Protein AF-A0A9X2FEH4-F1 (afdb_monomer_lite)

Sequence (111 aa):
MLSQSEVQQIVELLERNELTRRQIAQRVGVSHSSVYAIASGRRGLFSRDSDEHAPSQRATRCPTCGVRVYLPCVACRAREFHLRTRRRGHRQFAGVEAATCFAPSQSDRVA

Organism: NCBI:txid2954799

pLDDT: mean 71.75, std 17.99, range [37.81, 92.5]

Foldseek 3Di:
DDDLVLLVQLVVCVVVVPDDLVVSCVVSVHDSVVSVCSVVCVPPNDDVPDPPPPPPDAQDQDPPPRDGHPPPDPVVVVVVVVVVVVVVVVVVPPPDPPPDPDDDDDDDDDD

Structure (mmCIF, N/CA/C/O backbone):
data_AF-A0A9X2FEH4-F1
#
_entry.id   AF-A0A9X2FEH4-F1
#
loop_
_atom_site.group_PDB
_atom_site.id
_atom_site.type_symbol
_atom_site.label_atom_id
_atom_site.label_alt_id
_atom_site.label_comp_id
_atom_site.label_asym_id
_atom_site.label_entity_id
_atom_site.label_seq_id
_atom_site.pdbx_PDB_ins_code
_atom_site.Cartn_x
_atom_site.Cartn_y
_atom_site.Cartn_z
_atom_site.occupancy
_atom_site.B_iso_or_equiv
_atom_site.auth_seq_id
_atom_site.auth_comp_id
_atom_site.auth_asym_id
_atom_site.auth_atom_id
_atom_site.pdbx_PDB_model_num
ATOM 1 N N . MET A 1 1 ? -15.642 -9.169 10.560 1.00 59.00 1 MET A N 1
ATOM 2 C CA . MET A 1 1 ? -15.099 -8.257 9.528 1.00 59.00 1 MET A CA 1
ATOM 3 C C . MET A 1 1 ? -15.522 -6.846 9.897 1.00 59.00 1 MET A C 1
ATOM 5 O O . MET A 1 1 ? -16.611 -6.731 10.432 1.00 59.00 1 MET A O 1
ATOM 9 N N . LEU A 1 2 ? -14.668 -5.833 9.709 1.00 72.25 2 LEU A N 1
ATOM 10 C CA . LEU A 1 2 ? -15.055 -4.438 9.965 1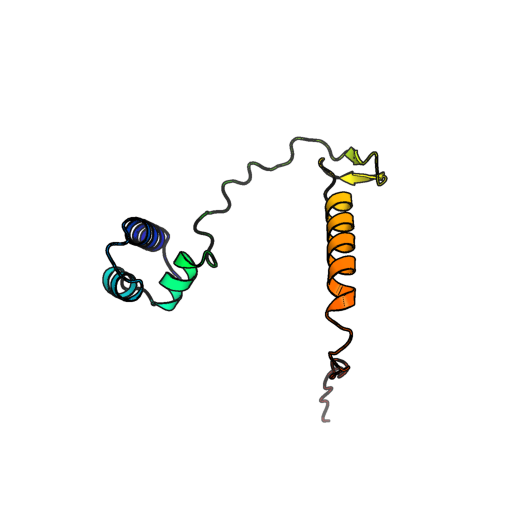.00 72.25 2 LEU A CA 1
ATOM 11 C C . LEU A 1 2 ? -15.767 -3.874 8.739 1.00 72.25 2 LEU A C 1
ATOM 13 O O . LEU A 1 2 ? -15.341 -4.142 7.615 1.00 72.25 2 LEU A O 1
ATOM 17 N N . SER A 1 3 ? -16.820 -3.106 8.972 1.00 80.69 3 SER A N 1
ATOM 18 C CA . SER A 1 3 ? -17.509 -2.326 7.949 1.00 80.69 3 SER A CA 1
ATOM 19 C C . SER A 1 3 ? -16.706 -1.077 7.573 1.00 80.69 3 SER A C 1
ATOM 21 O O . SER A 1 3 ? -15.853 -0.604 8.327 1.00 80.69 3 SER A O 1
ATOM 23 N N . GLN A 1 4 ? -16.970 -0.529 6.386 1.00 78.56 4 GLN A N 1
ATOM 24 C CA . GLN A 1 4 ? -16.261 0.652 5.889 1.00 78.56 4 GLN A CA 1
ATOM 25 C C . GLN A 1 4 ? -16.506 1.892 6.764 1.00 78.56 4 GLN A C 1
ATOM 27 O O . GLN A 1 4 ? -15.587 2.677 6.984 1.00 78.56 4 GLN A O 1
ATOM 32 N N . SER A 1 5 ? -17.707 2.028 7.333 1.00 82.12 5 SER A N 1
ATOM 33 C CA . SER A 1 5 ? -18.051 3.120 8.249 1.00 82.12 5 SER A CA 1
ATOM 34 C C . SER A 1 5 ? -17.259 3.060 9.560 1.00 82.12 5 SER A C 1
ATOM 36 O O . SER A 1 5 ? -16.744 4.083 10.004 1.00 82.12 5 SER A O 1
ATOM 38 N N . GLU A 1 6 ? -17.096 1.875 10.157 1.00 82.69 6 GLU A N 1
ATOM 39 C CA . GLU A 1 6 ? -16.275 1.688 11.366 1.00 82.69 6 GLU A CA 1
ATOM 40 C C . GLU A 1 6 ? -14.803 2.012 11.098 1.00 82.69 6 GLU A C 1
ATOM 42 O O . GLU A 1 6 ? -14.123 2.612 11.928 1.00 82.69 6 GLU A O 1
ATOM 47 N N . VAL A 1 7 ? -14.302 1.631 9.923 1.00 83.75 7 VAL A N 1
ATOM 48 C CA . VAL A 1 7 ? -12.931 1.924 9.506 1.00 83.75 7 VAL A CA 1
ATOM 49 C C . VAL A 1 7 ? -12.714 3.433 9.367 1.00 83.75 7 VAL A C 1
ATOM 51 O O . VAL A 1 7 ? -11.741 3.942 9.920 1.00 83.75 7 VAL A O 1
ATOM 54 N N . GLN A 1 8 ? -13.631 4.149 8.711 1.00 84.19 8 GLN A N 1
ATOM 55 C CA . GLN A 1 8 ? -13.570 5.607 8.558 1.00 84.19 8 GLN A CA 1
ATOM 56 C C . GLN A 1 8 ? -13.529 6.314 9.922 1.00 84.19 8 GLN A C 1
ATOM 58 O O . GLN A 1 8 ? -12.665 7.154 10.165 1.00 84.19 8 GLN A O 1
ATOM 63 N N . GLN A 1 9 ? -14.400 5.903 10.850 1.00 86.38 9 GLN A N 1
ATOM 64 C CA . GLN A 1 9 ? -14.442 6.457 12.205 1.00 86.38 9 GLN A CA 1
ATOM 65 C C . GLN A 1 9 ? -13.134 6.223 12.970 1.00 86.38 9 GLN A C 1
ATOM 67 O O . GLN A 1 9 ? -12.661 7.109 13.677 1.00 86.38 9 GLN A O 1
ATOM 72 N N . ILE A 1 10 ? -12.518 5.044 12.827 1.00 86.06 10 ILE A N 1
ATOM 73 C CA . ILE A 1 10 ? -11.218 4.753 13.449 1.00 86.06 10 ILE A CA 1
ATOM 74 C C . ILE A 1 10 ? -10.129 5.668 12.881 1.00 86.06 10 ILE A C 1
ATOM 76 O O . ILE A 1 10 ? -9.291 6.134 13.648 1.00 86.06 10 ILE A O 1
ATOM 80 N N . VAL A 1 11 ? -10.136 5.939 11.572 1.00 85.25 11 VAL A N 1
ATOM 81 C CA . VAL A 1 11 ? -9.166 6.843 10.931 1.00 85.25 11 VAL A CA 1
ATOM 82 C C . VAL A 1 11 ? -9.313 8.264 11.450 1.00 85.25 11 VAL A C 1
ATOM 84 O O . VAL A 1 11 ? -8.332 8.821 11.929 1.00 85.25 11 VAL A O 1
ATOM 87 N N . GLU A 1 12 ? -10.529 8.810 11.460 1.00 85.88 12 GLU A N 1
ATOM 88 C CA . GLU A 1 12 ? -10.778 10.161 11.979 1.00 85.88 12 GLU A CA 1
ATOM 89 C C . GLU A 1 12 ? -10.333 10.304 13.443 1.00 85.88 12 GLU A C 1
ATOM 91 O O . GLU A 1 12 ? -9.732 11.306 13.831 1.00 85.88 12 GLU A O 1
ATOM 96 N N . LEU A 1 13 ? -10.589 9.286 14.272 1.00 87.62 13 LEU A N 1
ATOM 97 C CA . LEU A 1 13 ? -10.163 9.278 15.674 1.00 87.62 13 LEU A CA 1
ATOM 98 C C . LEU A 1 13 ? -8.642 9.131 15.836 1.00 87.62 13 LEU A C 1
ATOM 100 O O . LEU A 1 13 ? -8.082 9.662 16.796 1.00 87.62 13 LEU A O 1
ATOM 104 N N . LEU A 1 14 ? -7.968 8.428 14.921 1.00 85.31 14 LEU A N 1
ATOM 105 C CA . LEU A 1 14 ? -6.506 8.332 14.892 1.00 85.31 14 LEU A CA 1
ATOM 106 C C . LEU A 1 14 ? -5.859 9.647 14.438 1.00 85.31 14 LEU A C 1
ATOM 108 O O . LEU A 1 14 ? -4.831 10.024 14.992 1.00 85.31 14 LEU A O 1
ATOM 112 N N . GLU A 1 15 ? -6.453 10.358 13.479 1.00 84.94 15 GLU A N 1
ATOM 113 C CA . GLU A 1 15 ? -5.956 11.652 12.992 1.00 84.94 15 GLU A CA 1
ATOM 114 C C . GLU A 1 15 ? -6.025 12.735 14.070 1.00 84.94 15 GLU A C 1
ATOM 116 O O . GLU A 1 15 ? -5.058 13.473 14.274 1.00 84.94 15 GLU A O 1
ATOM 121 N N . ARG A 1 16 ? -7.128 12.775 14.829 1.00 85.44 16 ARG A N 1
ATOM 122 C CA . ARG A 1 16 ? -7.302 13.715 15.947 1.00 85.44 16 ARG A CA 1
ATOM 123 C C . ARG A 1 16 ? -6.297 13.491 17.082 1.00 85.44 16 ARG A C 1
ATOM 125 O O . ARG A 1 16 ? -6.053 14.413 17.844 1.00 85.44 16 ARG A O 1
ATOM 132 N N . ASN A 1 17 ? -5.702 12.297 17.205 1.00 82.75 17 ASN A N 1
ATOM 133 C CA . ASN A 1 17 ? -4.722 11.926 18.246 1.00 82.75 17 ASN A CA 1
ATOM 134 C C . ASN A 1 17 ? -5.162 12.177 19.709 1.00 82.75 17 ASN A C 1
ATOM 136 O O . ASN A 1 17 ? -4.354 12.073 20.629 1.00 82.75 17 ASN A O 1
ATOM 140 N N . GLU A 1 18 ? -6.444 12.451 19.952 1.00 82.31 18 GLU A N 1
ATOM 141 C CA . GLU A 1 18 ? -7.001 12.731 21.283 1.00 82.31 18 GLU A CA 1
ATOM 142 C C . GLU A 1 18 ? -7.201 11.460 22.123 1.00 82.31 18 GLU A C 1
ATOM 144 O O . GLU A 1 18 ? -7.270 11.519 23.350 1.00 82.31 18 GLU A O 1
ATOM 149 N N . LEU A 1 19 ? -7.310 10.296 21.472 1.00 85.81 19 LEU A N 1
ATOM 150 C CA . LEU A 1 19 ? -7.621 9.021 22.114 1.00 85.81 19 LEU A CA 1
ATOM 151 C C . LEU A 1 19 ? -6.526 7.984 21.870 1.00 85.81 19 LEU A C 1
ATOM 153 O O . LEU A 1 19 ? -6.010 7.813 20.766 1.00 85.81 19 LEU A O 1
ATOM 157 N N . THR A 1 20 ? -6.223 7.200 22.903 1.00 86.50 20 THR A N 1
ATOM 158 C CA . THR A 1 20 ? -5.339 6.040 22.764 1.00 86.50 20 THR A CA 1
ATOM 159 C C . THR A 1 20 ? -6.029 4.926 21.973 1.00 86.50 20 THR A C 1
ATOM 161 O O . THR A 1 20 ? -7.246 4.756 22.025 1.00 86.50 20 THR A O 1
ATOM 164 N N . ARG A 1 21 ? -5.255 4.074 21.290 1.00 85.25 21 ARG A N 1
ATOM 165 C CA . ARG A 1 21 ? -5.778 2.954 20.471 1.00 85.25 21 ARG A CA 1
ATOM 166 C C . ARG A 1 21 ? -6.748 2.036 21.230 1.00 85.25 21 ARG A C 1
ATOM 168 O O . ARG A 1 21 ? -7.663 1.470 20.637 1.00 85.25 21 ARG A O 1
ATOM 175 N N . ARG A 1 22 ? -6.559 1.897 22.547 1.00 86.00 22 ARG A N 1
ATOM 176 C CA . ARG A 1 22 ? -7.431 1.114 23.436 1.00 86.00 22 ARG A CA 1
ATOM 177 C C . ARG A 1 22 ? -8.770 1.813 23.691 1.00 86.00 22 ARG A C 1
ATOM 179 O O . ARG A 1 22 ? -9.801 1.150 23.681 1.00 86.00 22 ARG A O 1
ATOM 186 N N . GLN A 1 23 ? -8.758 3.135 23.849 1.00 87.44 23 GLN A N 1
ATOM 187 C CA . GLN A 1 23 ? -9.968 3.950 23.983 1.00 87.44 23 GLN A CA 1
ATOM 188 C C . GLN A 1 23 ? -10.740 4.035 22.662 1.00 87.44 23 GLN A C 1
ATOM 190 O O . GLN A 1 23 ? -11.962 3.941 22.670 1.00 87.44 23 GLN A O 1
ATOM 195 N N . ILE A 1 24 ? -10.041 4.123 21.525 1.00 87.44 24 ILE A N 1
ATOM 196 C CA . ILE A 1 24 ? -10.664 4.079 20.191 1.00 87.44 24 ILE A CA 1
ATOM 197 C C . ILE A 1 24 ? -11.405 2.750 19.995 1.00 87.44 24 ILE A C 1
ATOM 199 O O . ILE A 1 24 ? -12.561 2.741 19.583 1.00 87.44 24 ILE A O 1
ATOM 203 N N . ALA A 1 25 ? -10.777 1.630 20.363 1.00 90.31 25 ALA A N 1
ATOM 204 C CA . ALA A 1 25 ? -11.395 0.307 20.294 1.00 90.31 25 ALA A CA 1
ATOM 205 C C . ALA A 1 25 ? -12.684 0.213 21.131 1.00 90.31 25 ALA A C 1
ATOM 207 O O . ALA A 1 25 ? -13.700 -0.265 20.636 1.00 90.31 25 ALA A O 1
ATOM 208 N N . GLN A 1 26 ? -12.665 0.720 22.370 1.00 90.62 26 GLN A N 1
ATOM 209 C CA . GLN A 1 26 ? -13.847 0.753 23.240 1.00 90.62 26 GLN A CA 1
ATOM 210 C C . GLN A 1 26 ? -14.950 1.665 22.698 1.00 90.62 26 GLN A C 1
ATOM 212 O O . GLN A 1 26 ? -16.122 1.315 22.777 1.00 90.62 26 GLN A O 1
ATOM 217 N N . ARG A 1 27 ? -14.580 2.816 22.129 1.00 87.81 27 ARG A N 1
ATOM 218 C CA . ARG A 1 27 ? -15.531 3.806 21.614 1.00 87.81 27 ARG A CA 1
ATOM 219 C C . ARG A 1 27 ? -16.246 3.339 20.348 1.00 87.81 27 ARG A C 1
ATOM 221 O O . ARG A 1 27 ? -17.424 3.630 20.192 1.00 87.81 27 ARG A O 1
ATOM 228 N N . VAL A 1 28 ? -15.541 2.628 19.470 1.00 86.62 28 VAL A N 1
ATOM 229 C CA . VAL A 1 28 ? -16.096 2.103 18.208 1.00 86.62 28 VAL A CA 1
ATOM 230 C C . VAL A 1 28 ? -16.663 0.684 18.389 1.00 86.62 28 VAL A C 1
ATOM 232 O O . VAL A 1 28 ? -17.404 0.203 17.544 1.00 86.62 28 VAL A O 1
ATOM 235 N N . GLY A 1 29 ? -16.363 0.004 19.503 1.00 88.25 29 GLY A N 1
ATOM 236 C CA . GLY A 1 29 ? -16.855 -1.352 19.778 1.00 88.25 29 GLY A CA 1
ATOM 237 C C . GLY A 1 29 ? -16.104 -2.453 19.021 1.00 88.25 29 GLY A C 1
ATOM 238 O O . GLY A 1 29 ? -16.634 -3.537 18.796 1.00 88.25 29 GLY A O 1
ATOM 239 N N . VAL A 1 30 ? -14.855 -2.194 18.628 1.00 86.06 30 VAL A N 1
ATOM 240 C CA . VAL A 1 30 ? -14.035 -3.105 17.815 1.00 86.06 30 VAL A CA 1
ATOM 241 C C . VAL A 1 30 ? -12.869 -3.675 18.614 1.00 86.06 30 VAL A C 1
ATOM 243 O O . VAL A 1 30 ? -12.449 -3.130 19.633 1.00 86.06 30 VAL A O 1
ATOM 246 N N . SER A 1 31 ? -12.275 -4.771 18.138 1.00 87.62 31 SER A N 1
ATOM 247 C CA . SER A 1 31 ? -11.094 -5.329 18.799 1.00 87.62 31 SER A CA 1
ATOM 248 C C . SER A 1 31 ? -9.881 -4.398 18.679 1.00 87.62 31 SER A C 1
ATOM 250 O O . SER A 1 31 ? -9.592 -3.853 17.611 1.00 87.62 31 SER A O 1
ATOM 252 N N . HIS A 1 32 ? -9.105 -4.283 19.763 1.00 86.50 32 HIS A N 1
ATOM 253 C CA . HIS A 1 32 ? -7.843 -3.530 19.782 1.00 86.50 32 HIS A CA 1
ATOM 254 C C . HIS A 1 32 ? -6.886 -3.974 18.662 1.00 86.50 32 HIS A C 1
ATOM 256 O O . HIS A 1 32 ? -6.224 -3.148 18.037 1.00 86.50 32 HIS A O 1
ATOM 262 N N . SER A 1 33 ? -6.862 -5.272 18.352 1.00 84.88 33 SER A N 1
ATOM 263 C CA . SER A 1 33 ? -6.078 -5.849 17.255 1.00 84.88 33 SER A CA 1
ATOM 264 C C . SER A 1 33 ? -6.480 -5.288 15.889 1.00 84.88 33 SER A C 1
ATOM 266 O O . SER A 1 33 ? -5.622 -5.095 15.030 1.00 84.88 33 SER A O 1
ATOM 268 N N . SER A 1 34 ? -7.768 -4.993 15.685 1.00 83.25 34 SER A N 1
ATOM 269 C CA . SER A 1 34 ? -8.258 -4.394 14.441 1.00 83.25 34 SER A CA 1
ATOM 270 C C . SER A 1 34 ? -7.848 -2.929 14.321 1.00 83.25 34 SER A C 1
ATOM 272 O O . SER A 1 34 ? -7.381 -2.524 13.260 1.00 83.25 34 SER A O 1
ATOM 274 N N . VAL A 1 35 ? -7.934 -2.163 15.414 1.00 86.25 35 VAL A N 1
ATOM 275 C CA . VAL A 1 35 ? -7.443 -0.774 15.466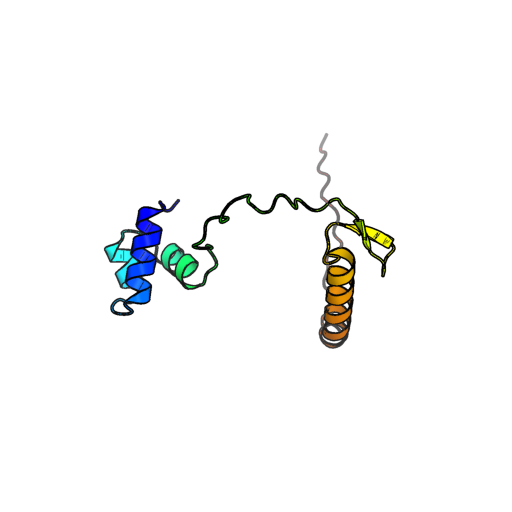 1.00 86.25 35 VAL A CA 1
ATOM 276 C C . VAL A 1 35 ? -5.934 -0.726 15.229 1.00 86.25 35 VAL A C 1
ATOM 278 O O . VAL A 1 35 ? -5.458 0.095 14.455 1.00 86.25 35 VAL A O 1
ATOM 281 N N . TYR A 1 36 ? -5.172 -1.647 15.825 1.00 85.31 36 TYR A N 1
ATOM 282 C CA . TYR A 1 36 ? -3.733 -1.763 15.584 1.00 85.31 36 TYR A CA 1
ATOM 283 C C . TYR A 1 36 ? -3.417 -2.114 14.124 1.00 85.31 36 TYR A C 1
ATOM 285 O O . TYR A 1 36 ? -2.512 -1.529 13.534 1.00 85.31 36 TYR A O 1
ATOM 293 N N . ALA A 1 37 ? -4.160 -3.041 13.512 1.00 80.38 37 ALA A N 1
ATOM 294 C CA . ALA A 1 37 ? -3.977 -3.407 12.106 1.00 80.38 37 ALA A CA 1
ATOM 295 C C . ALA A 1 37 ? -4.277 -2.242 11.144 1.00 80.38 37 ALA A C 1
ATOM 297 O O . ALA A 1 37 ? -3.614 -2.128 10.116 1.00 80.38 37 ALA A O 1
ATOM 298 N N . ILE A 1 38 ? -5.234 -1.378 11.495 1.00 82.38 38 ILE A N 1
ATOM 299 C CA . ILE A 1 38 ? -5.546 -0.147 10.757 1.00 82.38 38 ILE A CA 1
ATOM 300 C C . ILE A 1 38 ? -4.445 0.900 10.965 1.00 82.38 38 ILE A C 1
ATOM 302 O O . ILE A 1 38 ? -3.857 1.371 9.998 1.00 82.38 38 ILE A O 1
ATOM 306 N N . ALA A 1 39 ? -4.086 1.196 12.216 1.00 82.62 39 ALA A N 1
ATOM 307 C CA . ALA A 1 39 ? -3.067 2.194 12.549 1.00 82.62 39 ALA A CA 1
ATOM 308 C C . ALA A 1 39 ? -1.664 1.835 12.023 1.00 82.62 39 ALA A C 1
ATOM 310 O O . ALA A 1 39 ? -0.861 2.715 11.741 1.00 82.62 39 ALA A O 1
ATOM 311 N N . SER A 1 40 ? -1.354 0.541 11.905 1.00 78.38 40 SER A N 1
ATOM 312 C CA . SER A 1 40 ? -0.089 0.048 11.336 1.00 78.38 40 SER A CA 1
ATOM 313 C C . SER A 1 40 ? -0.096 -0.052 9.808 1.00 78.38 40 SER A C 1
ATOM 315 O O . SER A 1 40 ? 0.902 -0.478 9.232 1.00 78.38 40 SER A O 1
ATOM 317 N N . GLY A 1 41 ? -1.212 0.275 9.147 1.00 70.44 41 GLY A N 1
ATOM 318 C CA . GLY A 1 41 ? -1.352 0.175 7.694 1.00 70.44 41 GLY A CA 1
ATOM 319 C C . GLY A 1 41 ? -1.377 -1.259 7.150 1.00 70.44 41 GLY A C 1
ATOM 320 O O . GLY A 1 41 ? -1.326 -1.449 5.938 1.00 70.44 41 GLY A O 1
ATOM 321 N N . ARG A 1 42 ? -1.468 -2.292 8.009 1.00 63.66 42 ARG A N 1
ATOM 322 C CA . ARG A 1 42 ? -1.609 -3.699 7.572 1.00 63.66 42 ARG A CA 1
ATOM 323 C C . ARG A 1 42 ? -2.971 -3.987 6.950 1.00 63.66 42 ARG A C 1
ATOM 325 O O . ARG A 1 42 ? -3.082 -4.894 6.131 1.00 63.66 42 ARG A O 1
ATOM 332 N N . ARG A 1 43 ? -4.005 -3.239 7.338 1.00 60.56 43 ARG A N 1
ATOM 333 C CA . ARG A 1 43 ? -5.231 -3.102 6.550 1.00 60.56 43 ARG A CA 1
ATOM 334 C C . ARG A 1 43 ? -5.102 -1.811 5.759 1.00 60.56 43 ARG A C 1
ATOM 336 O O . ARG A 1 43 ? -5.201 -0.739 6.345 1.00 60.56 43 ARG A O 1
ATOM 343 N N . GLY A 1 44 ? -4.843 -1.928 4.458 1.00 56.81 44 GLY A N 1
ATOM 344 C CA . GLY A 1 44 ? -4.904 -0.790 3.548 1.00 56.81 44 GLY A CA 1
ATOM 345 C C . GLY A 1 44 ? -6.279 -0.142 3.666 1.00 56.81 44 GLY A C 1
ATOM 346 O O . GLY A 1 44 ? -7.289 -0.772 3.372 1.00 56.81 44 GLY A O 1
ATOM 347 N N . LEU A 1 45 ? -6.303 1.089 4.171 1.00 57.62 45 LEU A N 1
ATOM 348 C CA . LEU A 1 45 ? -7.494 1.934 4.295 1.00 57.62 45 LEU A CA 1
ATOM 349 C C . LEU A 1 45 ? -8.043 2.385 2.945 1.00 57.62 45 LEU A C 1
ATOM 351 O O . LEU A 1 45 ? -9.156 2.890 2.853 1.00 57.62 45 LEU A O 1
ATOM 355 N N . PHE A 1 46 ? -7.265 2.163 1.900 1.00 50.22 46 PHE A N 1
ATOM 356 C CA . PHE A 1 46 ? -7.658 2.436 0.549 1.00 50.22 46 PHE A CA 1
ATOM 357 C C . PHE A 1 46 ? -8.104 1.114 -0.041 1.00 50.22 46 PHE A C 1
ATOM 359 O O . PHE A 1 46 ? -7.335 0.154 -0.174 1.00 50.22 46 PHE A O 1
ATOM 366 N N . SER A 1 47 ? -9.392 1.101 -0.371 1.00 44.78 47 SER A N 1
ATOM 367 C CA . SER A 1 47 ? -9.898 0.457 -1.569 1.00 44.78 47 SER A CA 1
ATOM 368 C C . SER A 1 47 ? -8.783 0.350 -2.613 1.00 44.78 47 SER A C 1
ATOM 370 O O . SER A 1 47 ? -7.947 1.245 -2.742 1.00 44.78 47 SER A O 1
ATOM 372 N N . ARG A 1 48 ? -8.770 -0.724 -3.400 1.00 47.31 48 ARG A N 1
ATOM 373 C CA . ARG A 1 48 ? -8.205 -0.594 -4.742 1.00 47.31 48 ARG A CA 1
ATOM 374 C C . ARG A 1 48 ? -8.961 0.576 -5.362 1.00 47.31 48 ARG A C 1
ATOM 376 O O . ARG A 1 48 ? -10.112 0.389 -5.740 1.00 47.31 48 ARG A O 1
ATOM 383 N N . ASP A 1 49 ? -8.386 1.773 -5.322 1.00 47.75 49 ASP A N 1
ATOM 384 C CA . ASP A 1 49 ? -8.886 2.897 -6.083 1.00 47.75 49 ASP A CA 1
ATOM 385 C C . ASP A 1 49 ? -8.824 2.407 -7.517 1.00 47.75 49 ASP A C 1
ATOM 387 O O . ASP A 1 49 ? -7.743 2.255 -8.081 1.00 47.75 49 ASP A O 1
ATOM 391 N N . SER A 1 50 ? -10.007 2.013 -7.975 1.00 50.12 50 SER A N 1
ATOM 392 C CA . SER A 1 50 ? -10.463 1.916 -9.344 1.00 50.12 50 SER A CA 1
ATOM 393 C C . SER A 1 50 ? -9.557 1.136 -10.289 1.00 50.12 50 SER A C 1
ATOM 395 O O . SER A 1 50 ? -8.406 1.472 -10.555 1.00 50.12 50 SER A O 1
ATOM 397 N N . ASP A 1 51 ? -10.148 0.144 -10.939 1.00 49.03 51 ASP A N 1
ATOM 398 C CA . ASP A 1 51 ? -9.651 -0.487 -12.159 1.00 49.03 51 ASP A CA 1
ATOM 399 C C . ASP A 1 51 ? -9.555 0.505 -13.358 1.00 49.03 51 ASP A C 1
ATOM 401 O O . ASP A 1 51 ? -9.955 0.195 -14.474 1.00 49.03 51 ASP A O 1
ATOM 405 N N . GLU A 1 52 ? -8.998 1.707 -13.165 1.00 48.22 52 GLU A N 1
ATOM 406 C CA . GLU A 1 52 ? -8.628 2.684 -14.205 1.00 48.22 52 GLU A CA 1
ATOM 407 C C . GLU A 1 52 ? -7.198 2.482 -14.728 1.00 48.22 52 GLU A C 1
ATOM 409 O O . GLU A 1 52 ? -6.693 3.257 -15.535 1.00 48.22 52 GLU A O 1
ATOM 414 N N . HIS A 1 53 ? -6.541 1.395 -14.329 1.00 47.44 53 HIS A N 1
ATOM 415 C CA . HIS A 1 53 ? -5.290 0.949 -14.935 1.00 47.44 53 HIS A CA 1
ATOM 416 C C . HIS A 1 53 ? -5.514 -0.257 -15.845 1.00 47.44 53 HIS A C 1
ATOM 418 O O . HIS A 1 53 ? -4.715 -1.192 -15.839 1.00 47.44 53 HIS A O 1
ATOM 424 N N . ALA A 1 54 ? -6.557 -0.247 -16.679 1.00 51.09 54 ALA A N 1
ATOM 425 C CA . ALA A 1 54 ? -6.411 -0.934 -17.955 1.00 51.09 54 ALA A CA 1
ATOM 426 C C . ALA A 1 54 ? -5.299 -0.177 -18.701 1.00 51.09 54 ALA A C 1
ATOM 428 O O . ALA A 1 54 ? -5.509 0.988 -19.046 1.00 51.09 54 ALA A O 1
ATOM 429 N N . PRO A 1 55 ? -4.093 -0.744 -18.909 1.00 54.38 55 PRO A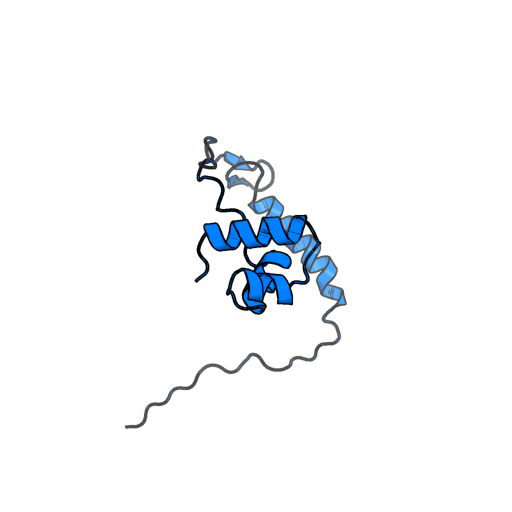 N 1
ATOM 430 C CA . PRO A 1 55 ? -3.082 -0.040 -19.674 1.00 54.38 55 PRO A CA 1
ATOM 431 C C . PRO A 1 55 ? -3.638 0.141 -21.090 1.00 54.38 55 PRO A C 1
ATOM 433 O O . PRO A 1 55 ? -3.663 -0.795 -21.885 1.00 54.38 55 PRO A O 1
ATOM 436 N N . SER A 1 56 ? -4.087 1.354 -21.414 1.00 55.19 56 SER A N 1
ATOM 437 C CA . SER A 1 56 ? -4.535 1.738 -22.762 1.00 55.19 56 SER A CA 1
ATOM 438 C C . SER A 1 56 ? -3.418 1.592 -23.804 1.00 55.19 56 SER A C 1
ATOM 440 O O . SER A 1 56 ? -3.646 1.626 -25.013 1.00 55.19 56 SER A O 1
ATOM 442 N N . GLN A 1 57 ? -2.184 1.412 -23.336 1.00 64.75 57 GLN A N 1
ATOM 443 C CA . GLN A 1 57 ? -0.993 1.238 -24.143 1.00 64.75 57 GLN A CA 1
ATOM 444 C C . GLN A 1 57 ? -0.908 -0.195 -24.653 1.00 64.75 57 GLN A C 1
ATOM 446 O O . GLN A 1 57 ? -0.952 -1.134 -23.875 1.00 64.75 57 GLN A O 1
ATOM 451 N N . ARG A 1 58 ? -0.713 -0.398 -25.956 1.00 77.19 58 ARG A N 1
ATOM 452 C CA . ARG A 1 58 ? -0.439 -1.736 -26.500 1.00 77.19 58 ARG A CA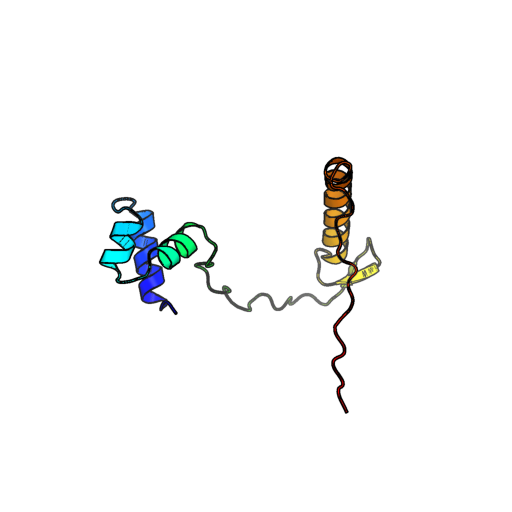 1
ATOM 453 C C . ARG A 1 58 ? 0.857 -2.292 -25.906 1.00 77.19 58 ARG A C 1
ATOM 455 O O . ARG A 1 58 ? 1.866 -1.589 -25.829 1.00 77.19 58 ARG A O 1
ATOM 462 N N . ALA A 1 59 ? 0.853 -3.579 -25.560 1.00 81.50 59 ALA A N 1
ATOM 463 C CA . ALA A 1 59 ? 2.052 -4.261 -25.089 1.00 81.50 59 ALA A CA 1
ATOM 464 C C . ALA A 1 59 ? 3.160 -4.178 -26.158 1.00 81.50 59 ALA A C 1
ATOM 466 O O . ALA A 1 59 ? 3.046 -4.744 -27.255 1.00 81.50 59 ALA A O 1
ATOM 467 N N . THR A 1 60 ? 4.233 -3.467 -25.821 1.00 88.19 60 THR A N 1
ATOM 468 C CA . THR A 1 60 ? 5.355 -3.152 -26.712 1.00 88.19 60 THR A CA 1
ATOM 469 C C . THR A 1 60 ? 6.573 -3.979 -26.305 1.00 88.19 60 THR A C 1
ATOM 471 O O . THR A 1 60 ? 6.703 -4.399 -25.154 1.00 88.19 60 THR A O 1
ATOM 474 N N . ARG A 1 61 ? 7.471 -4.285 -27.248 1.00 92.50 61 ARG A N 1
ATOM 475 C CA . ARG A 1 61 ? 8.745 -4.931 -26.904 1.00 92.50 61 ARG A CA 1
ATOM 476 C C . ARG A 1 61 ? 9.645 -3.923 -26.201 1.00 92.50 61 ARG A C 1
ATOM 478 O O . ARG A 1 61 ? 9.876 -2.834 -26.713 1.00 92.50 61 ARG A O 1
ATOM 485 N N . CYS A 1 62 ? 10.164 -4.290 -25.036 1.00 91.19 62 CYS A N 1
ATOM 486 C CA . CYS A 1 62 ? 11.144 -3.467 -24.343 1.00 91.19 62 CYS A CA 1
ATOM 487 C C . CYS A 1 62 ? 12.432 -3.362 -25.185 1.00 91.19 62 CYS A C 1
ATOM 489 O O . CYS A 1 62 ? 12.978 -4.409 -25.545 1.00 91.19 62 CYS A O 1
ATOM 491 N N . PRO A 1 63 ? 12.969 -2.153 -25.440 1.00 90.75 63 PRO A N 1
ATOM 492 C CA . PRO A 1 63 ? 14.217 -1.990 -26.192 1.00 90.75 63 PRO A CA 1
ATOM 493 C C . PRO A 1 63 ? 15.442 -2.558 -25.456 1.00 90.75 63 PRO A C 1
ATOM 495 O O . PRO A 1 63 ? 16.457 -2.834 -26.079 1.00 90.75 63 PRO A O 1
ATOM 498 N N . THR A 1 64 ? 15.354 -2.762 -24.136 1.00 90.75 64 THR A N 1
ATOM 499 C CA . THR A 1 64 ? 16.465 -3.254 -23.308 1.00 90.75 64 THR A CA 1
ATOM 500 C C . THR A 1 64 ? 16.496 -4.777 -23.193 1.00 90.75 64 THR A C 1
ATOM 502 O O . THR A 1 64 ? 17.562 -5.375 -23.282 1.00 90.75 64 THR A O 1
ATOM 505 N N . CYS A 1 65 ? 15.351 -5.429 -22.950 1.00 91.94 65 CYS A N 1
ATOM 506 C CA . CYS A 1 65 ? 15.305 -6.877 -22.698 1.00 91.94 65 CYS A CA 1
ATOM 507 C C . CYS A 1 65 ? 14.518 -7.686 -23.737 1.00 91.94 65 CYS A C 1
ATOM 509 O O . CYS A 1 65 ? 14.426 -8.902 -23.594 1.00 91.94 65 CYS A O 1
ATOM 511 N N . GLY A 1 66 ? 13.892 -7.037 -24.725 1.00 91.75 66 GLY A N 1
ATOM 512 C CA . GLY A 1 66 ? 13.156 -7.682 -25.821 1.00 91.75 66 GLY A CA 1
ATOM 513 C C . GLY A 1 66 ? 11.790 -8.284 -25.460 1.00 91.75 66 GLY A C 1
ATOM 514 O O . GLY A 1 66 ? 11.020 -8.629 -26.356 1.00 91.75 66 GLY A O 1
ATOM 515 N N . VAL A 1 67 ? 11.453 -8.389 -24.171 1.00 91.94 67 VAL A N 1
ATOM 516 C CA . VAL A 1 67 ? 10.177 -8.957 -23.697 1.00 91.94 67 VAL A CA 1
ATOM 517 C C . VAL A 1 67 ? 9.020 -8.005 -24.007 1.00 91.94 67 VAL A C 1
ATOM 519 O O . VAL A 1 67 ? 9.172 -6.784 -23.920 1.00 91.94 67 VAL A O 1
ATOM 522 N N . ARG A 1 68 ? 7.855 -8.562 -24.362 1.00 91.19 68 ARG A N 1
ATOM 523 C CA . ARG A 1 68 ? 6.623 -7.799 -24.589 1.00 91.19 68 ARG A CA 1
ATOM 524 C C . ARG A 1 68 ? 5.982 -7.441 -23.250 1.00 91.19 68 ARG A C 1
ATOM 526 O O . ARG A 1 68 ? 5.592 -8.328 -22.500 1.00 91.19 68 ARG A O 1
ATOM 533 N N . VAL A 1 69 ? 5.914 -6.152 -22.949 1.00 87.81 69 VAL A N 1
ATOM 534 C CA . VAL A 1 69 ? 5.456 -5.613 -21.663 1.00 87.81 69 VAL A CA 1
ATOM 535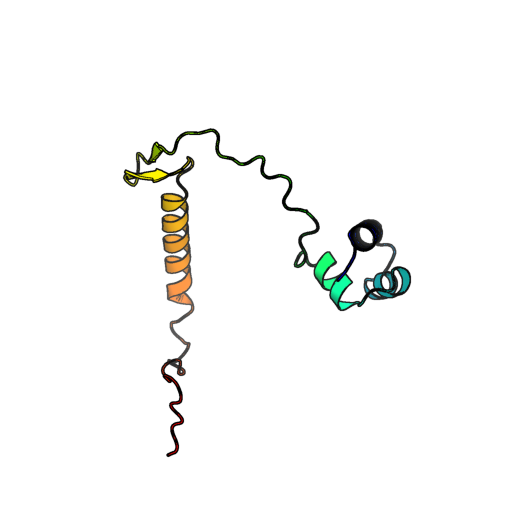 C C . VAL A 1 69 ? 4.707 -4.301 -21.884 1.00 87.81 69 VAL A C 1
ATOM 537 O O . VAL A 1 69 ? 4.807 -3.685 -22.946 1.00 87.81 69 VAL A O 1
ATOM 540 N N . TYR A 1 70 ? 3.991 -3.841 -20.864 1.00 85.94 70 TYR A N 1
ATOM 541 C CA . TYR A 1 70 ? 3.586 -2.441 -20.779 1.00 85.94 70 TYR A CA 1
ATOM 542 C C . TYR A 1 70 ? 4.760 -1.632 -20.233 1.00 85.94 70 TYR A C 1
ATOM 544 O O . TYR A 1 70 ? 5.446 -2.077 -19.309 1.00 85.94 70 TYR A O 1
ATOM 552 N N . LEU A 1 71 ? 5.051 -0.491 -20.856 1.00 81.25 71 LEU A N 1
ATOM 553 C CA . LEU A 1 71 ? 6.108 0.394 -20.381 1.00 81.25 71 LEU A CA 1
ATOM 554 C C . LEU A 1 71 ? 5.606 1.168 -19.152 1.00 81.25 71 LEU A C 1
ATOM 556 O O . LEU A 1 71 ? 4.437 1.544 -19.117 1.00 81.25 71 LEU A O 1
ATOM 560 N N . PRO A 1 72 ? 6.467 1.428 -18.152 1.00 84.31 72 PRO A N 1
ATOM 561 C CA . PRO A 1 72 ? 7.880 1.045 -18.043 1.00 84.31 72 PRO A CA 1
ATOM 562 C C . PRO A 1 72 ? 8.089 -0.465 -17.817 1.00 84.31 72 PRO A C 1
ATOM 564 O O . PRO A 1 72 ? 7.303 -1.118 -17.142 1.00 84.31 72 PRO A O 1
ATOM 567 N N . CYS A 1 73 ? 9.179 -1.029 -18.360 1.00 88.56 73 CYS A N 1
ATOM 568 C CA . CYS A 1 73 ? 9.391 -2.482 -18.388 1.00 88.56 73 CYS A CA 1
ATOM 569 C C . CYS A 1 73 ? 9.487 -3.107 -16.985 1.00 88.56 73 CYS A C 1
ATOM 571 O O . CYS A 1 73 ? 10.539 -3.090 -16.336 1.00 88.56 73 CYS A O 1
ATOM 573 N N . VAL A 1 74 ? 8.394 -3.739 -16.555 1.00 87.19 74 VAL A N 1
ATOM 574 C CA . VAL A 1 74 ? 8.300 -4.434 -15.263 1.00 87.19 74 VAL A CA 1
ATOM 575 C C . VAL A 1 74 ? 9.305 -5.582 -15.138 1.00 87.19 74 VAL A C 1
ATOM 577 O O . VAL A 1 74 ? 9.848 -5.804 -14.059 1.00 87.19 74 VAL A O 1
ATOM 580 N N . ALA A 1 75 ? 9.639 -6.257 -16.244 1.00 90.44 75 ALA A N 1
ATOM 581 C CA . ALA A 1 75 ? 10.624 -7.338 -16.250 1.00 90.44 75 ALA A CA 1
ATOM 582 C C . ALA A 1 75 ? 12.048 -6.826 -15.968 1.00 90.44 75 ALA A C 1
ATOM 584 O O . ALA A 1 75 ? 12.768 -7.414 -15.161 1.00 90.44 75 ALA A O 1
ATOM 585 N N . CYS A 1 76 ? 12.450 -5.710 -16.585 1.00 90.56 76 CYS A N 1
ATOM 586 C CA . CYS A 1 76 ? 13.729 -5.057 -16.292 1.00 90.56 76 CYS A CA 1
ATOM 587 C C . CYS A 1 76 ? 13.787 -4.595 -14.834 1.00 90.56 76 CYS A C 1
ATOM 589 O O . CYS A 1 76 ? 14.774 -4.868 -14.151 1.00 90.56 76 CYS A O 1
ATOM 591 N N . ARG A 1 77 ? 12.711 -3.970 -14.338 1.00 89.44 77 ARG A N 1
ATOM 592 C CA . ARG A 1 77 ? 12.628 -3.504 -12.948 1.00 89.44 77 ARG A CA 1
ATOM 593 C C . ARG A 1 77 ? 12.743 -4.661 -11.948 1.00 89.44 77 ARG A C 1
ATOM 595 O O . ARG A 1 77 ? 13.490 -4.555 -10.980 1.00 89.44 77 ARG A O 1
ATOM 602 N N . ALA A 1 78 ? 12.064 -5.781 -12.197 1.00 89.44 78 ALA A N 1
ATOM 603 C CA . ALA A 1 78 ? 12.156 -6.971 -11.352 1.00 89.44 78 ALA A CA 1
ATOM 604 C C . ALA A 1 78 ? 13.572 -7.572 -11.352 1.00 89.44 78 ALA A C 1
ATOM 606 O O . ALA A 1 78 ? 14.109 -7.892 -10.292 1.00 89.44 78 ALA A O 1
ATOM 607 N N . ARG A 1 79 ? 14.220 -7.675 -12.522 1.00 88.12 79 ARG A N 1
ATOM 608 C CA . ARG A 1 79 ? 15.616 -8.140 -12.623 1.00 88.12 79 ARG A CA 1
ATOM 609 C C . ARG A 1 79 ? 16.561 -7.250 -11.823 1.00 88.12 79 ARG A C 1
ATOM 611 O O . ARG A 1 79 ? 17.376 -7.763 -11.064 1.00 88.12 79 ARG A O 1
ATOM 618 N N . GLU A 1 80 ? 16.433 -5.932 -11.949 1.00 88.19 80 GLU A N 1
ATOM 619 C CA . GLU A 1 80 ? 17.248 -4.987 -11.186 1.00 88.19 80 GLU A CA 1
ATOM 620 C C . GLU A 1 80 ? 17.016 -5.125 -9.675 1.00 88.19 80 GLU A C 1
ATOM 622 O O . GLU A 1 80 ? 17.972 -5.165 -8.899 1.00 88.19 80 GLU A O 1
ATOM 627 N N . PHE A 1 81 ? 15.760 -5.271 -9.248 1.00 86.25 81 PHE A N 1
ATOM 628 C CA . PHE A 1 81 ? 15.427 -5.523 -7.850 1.00 86.25 81 PHE A CA 1
ATOM 629 C C . PHE A 1 81 ? 16.078 -6.813 -7.330 1.00 86.25 81 PHE A C 1
ATOM 631 O O . PHE A 1 81 ? 16.692 -6.811 -6.260 1.00 86.25 81 PHE A O 1
ATOM 638 N N . HIS A 1 82 ? 16.027 -7.900 -8.104 1.00 85.62 82 HIS A N 1
ATOM 639 C CA . HIS A 1 82 ? 16.706 -9.149 -7.756 1.00 85.62 82 HIS A CA 1
ATOM 640 C C . HIS A 1 82 ? 18.231 -8.998 -7.706 1.00 85.62 82 HIS A C 1
ATOM 642 O O . HIS A 1 82 ? 18.867 -9.551 -6.813 1.00 85.62 82 HIS A O 1
ATOM 648 N N . LEU A 1 83 ? 18.837 -8.214 -8.600 1.00 82.75 83 LEU A N 1
ATOM 649 C CA . LEU A 1 83 ? 20.273 -7.923 -8.548 1.00 82.75 83 LEU A CA 1
ATOM 650 C C . LEU A 1 83 ? 20.644 -7.122 -7.290 1.00 82.75 83 LEU A C 1
ATOM 652 O O . LEU A 1 83 ? 21.626 -7.447 -6.621 1.00 82.75 83 LEU A O 1
ATOM 656 N N . ARG A 1 84 ? 19.847 -6.110 -6.925 1.00 76.62 84 ARG A N 1
ATOM 657 C CA . ARG A 1 84 ? 20.057 -5.302 -5.710 1.00 76.62 84 ARG A CA 1
ATOM 658 C C . ARG A 1 84 ? 19.883 -6.134 -4.436 1.00 76.62 84 ARG A C 1
ATOM 660 O O . ARG A 1 84 ?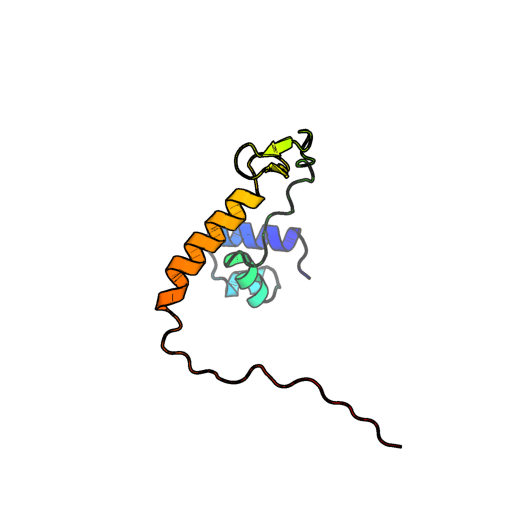 20.685 -6.004 -3.513 1.00 76.62 84 ARG A O 1
ATOM 667 N N . THR A 1 85 ? 18.875 -7.003 -4.389 1.00 73.69 85 THR A N 1
ATOM 668 C CA . THR A 1 85 ? 18.620 -7.875 -3.231 1.00 73.69 85 THR A CA 1
ATOM 669 C C . THR A 1 85 ? 19.658 -8.986 -3.109 1.00 73.69 85 THR A C 1
ATOM 671 O O . THR A 1 85 ? 20.158 -9.202 -2.011 1.00 73.69 85 THR A O 1
ATOM 674 N N . ARG A 1 86 ? 20.100 -9.611 -4.210 1.00 66.50 86 ARG A N 1
ATOM 675 C CA . ARG A 1 86 ? 21.207 -10.588 -4.183 1.00 66.50 86 ARG A CA 1
ATOM 676 C C . ARG A 1 86 ? 22.526 -9.970 -3.710 1.00 66.50 86 ARG A C 1
ATOM 678 O O . ARG A 1 86 ? 23.228 -10.590 -2.917 1.00 66.50 86 ARG A O 1
ATOM 685 N N . ARG A 1 87 ? 22.838 -8.730 -4.115 1.00 58.97 87 ARG A N 1
ATOM 686 C CA . ARG A 1 87 ? 24.031 -8.004 -3.628 1.00 58.97 87 ARG A CA 1
ATOM 687 C C . ARG A 1 87 ? 23.977 -7.690 -2.128 1.00 58.97 87 ARG A C 1
ATOM 689 O O . ARG A 1 87 ? 25.019 -7.690 -1.484 1.00 58.97 87 ARG A O 1
ATOM 696 N N . ARG A 1 88 ? 22.790 -7.443 -1.562 1.00 56.66 88 ARG A N 1
ATOM 697 C CA . ARG A 1 88 ? 22.618 -7.228 -0.111 1.00 56.66 88 ARG A CA 1
ATOM 698 C C . ARG A 1 88 ? 22.527 -8.541 0.681 1.00 56.66 88 ARG A C 1
ATOM 700 O O . ARG A 1 88 ? 22.979 -8.587 1.818 1.00 56.66 88 ARG A O 1
ATOM 707 N N . GLY A 1 89 ? 22.007 -9.609 0.074 1.00 52.25 89 GLY A N 1
ATOM 708 C CA . GLY A 1 89 ? 21.785 -10.907 0.718 1.00 52.25 89 GLY A CA 1
ATOM 709 C C . GLY A 1 89 ? 23.030 -11.785 0.880 1.00 52.25 89 GLY A C 1
ATOM 710 O O . GLY A 1 89 ? 23.062 -12.607 1.788 1.00 52.25 89 GLY A O 1
ATOM 711 N N . HIS A 1 90 ? 24.093 -11.594 0.086 1.00 48.28 90 HIS A N 1
ATOM 712 C CA . HIS A 1 90 ? 25.311 -12.418 0.206 1.00 48.28 90 HIS A CA 1
ATOM 713 C C . HIS A 1 90 ? 26.167 -12.105 1.456 1.00 48.28 90 HIS A C 1
ATOM 715 O O . HIS A 1 90 ? 27.135 -12.805 1.739 1.00 48.28 90 HIS A O 1
ATOM 721 N N . ARG A 1 91 ? 25.829 -11.073 2.243 1.00 46.34 91 ARG A N 1
ATOM 722 C CA . ARG A 1 91 ? 26.465 -10.823 3.551 1.00 46.34 91 ARG A CA 1
ATOM 723 C C . ARG A 1 91 ? 25.637 -11.274 4.755 1.00 46.34 91 ARG A C 1
ATOM 725 O O . ARG A 1 91 ? 26.179 -11.291 5.850 1.00 46.34 91 ARG A O 1
ATOM 732 N N . GLN A 1 92 ? 24.370 -11.655 4.582 1.00 49.47 92 GLN A N 1
ATOM 733 C CA . GLN A 1 92 ? 23.489 -11.999 5.712 1.00 49.47 92 GLN A CA 1
ATOM 734 C C . GLN A 1 92 ? 23.239 -13.502 5.903 1.00 49.47 92 GLN A C 1
ATOM 736 O O . GLN A 1 92 ? 22.615 -13.872 6.888 1.00 49.47 92 GLN A O 1
ATOM 741 N N . PHE A 1 93 ? 23.776 -14.367 5.035 1.00 44.84 93 PHE A N 1
ATOM 742 C CA . PHE A 1 93 ? 23.622 -15.829 5.147 1.00 44.84 93 PHE A CA 1
ATOM 743 C C . PHE A 1 93 ? 24.945 -16.603 5.270 1.00 44.84 93 PHE A C 1
ATOM 745 O O . PHE A 1 93 ? 24.954 -17.819 5.135 1.00 44.84 93 PHE A O 1
ATOM 752 N N . ALA A 1 94 ? 26.062 -15.938 5.583 1.00 47.56 94 ALA A N 1
ATOM 753 C CA . ALA A 1 94 ? 27.330 -16.618 5.895 1.00 47.56 94 ALA A CA 1
ATOM 754 C C . ALA A 1 94 ? 27.385 -17.186 7.333 1.00 47.56 94 ALA A C 1
ATOM 756 O O . ALA A 1 94 ? 28.462 -17.492 7.832 1.00 47.56 94 ALA A O 1
ATOM 757 N N . GLY A 1 95 ? 26.240 -17.297 8.014 1.00 43.72 95 GLY A N 1
ATOM 758 C CA . GLY A 1 95 ? 26.176 -17.719 9.414 1.00 43.72 95 GLY A CA 1
ATOM 759 C C . GLY A 1 95 ? 24.808 -18.217 9.868 1.00 43.72 95 GLY A C 1
ATOM 760 O O . GLY A 1 95 ? 24.507 -18.121 11.050 1.00 43.72 95 GLY A O 1
ATOM 761 N N . VAL A 1 96 ? 23.966 -18.720 8.958 1.00 51.12 96 VAL A N 1
ATOM 762 C CA . VAL A 1 96 ? 22.806 -19.521 9.370 1.00 51.12 96 VAL A CA 1
ATOM 763 C C . VAL A 1 96 ? 22.999 -20.895 8.766 1.00 51.12 96 VAL A C 1
ATOM 765 O O . VAL A 1 96 ? 22.836 -21.102 7.565 1.00 51.12 96 VAL A O 1
ATOM 768 N N . GLU A 1 97 ? 23.476 -21.783 9.624 1.00 43.78 97 GLU A N 1
ATOM 769 C CA . GLU A 1 97 ? 23.633 -23.202 9.384 1.00 43.78 97 GLU A CA 1
ATOM 770 C C . GLU A 1 97 ? 22.402 -23.780 8.686 1.00 43.78 97 GLU A C 1
ATOM 772 O O . GLU A 1 97 ? 21.265 -23.352 8.896 1.00 43.78 97 GLU A O 1
ATOM 777 N N . ALA A 1 98 ? 22.669 -24.765 7.837 1.00 44.69 98 ALA A N 1
ATOM 778 C CA . ALA A 1 98 ? 21.717 -25.559 7.087 1.00 44.69 98 ALA A CA 1
ATOM 779 C C . ALA A 1 98 ? 20.771 -26.361 8.006 1.00 44.69 98 ALA A C 1
ATOM 781 O O . ALA A 1 98 ? 20.812 -27.587 8.053 1.00 44.69 98 ALA A O 1
ATOM 782 N N . ALA A 1 99 ? 19.886 -25.675 8.723 1.00 45.41 99 ALA A N 1
ATOM 783 C CA . ALA A 1 99 ? 18.806 -26.284 9.475 1.00 45.41 99 ALA A CA 1
ATOM 784 C C . ALA A 1 99 ? 17.613 -26.533 8.537 1.00 45.41 99 ALA A C 1
ATOM 786 O O . ALA A 1 99 ? 16.713 -25.713 8.377 1.00 45.41 99 ALA A O 1
ATOM 787 N N . THR A 1 100 ? 17.665 -27.700 7.890 1.00 54.00 100 THR A N 1
ATOM 788 C CA . THR A 1 100 ? 16.517 -28.601 7.686 1.00 54.00 100 THR A CA 1
ATOM 789 C C . THR A 1 100 ? 15.245 -28.006 7.068 1.00 54.00 100 THR A C 1
ATOM 791 O O . THR A 1 100 ? 14.268 -27.749 7.763 1.00 54.00 100 THR A O 1
ATOM 794 N N . CYS A 1 101 ? 15.195 -27.947 5.734 1.00 37.81 101 CYS A N 1
ATOM 795 C CA . CYS A 1 101 ? 13.935 -27.941 4.971 1.00 37.81 101 CYS A CA 1
ATOM 796 C C . CYS A 1 101 ? 13.972 -28.988 3.844 1.00 37.81 101 CYS A C 1
ATOM 798 O O . CYS A 1 101 ? 13.578 -28.715 2.713 1.00 37.81 101 CYS A O 1
ATOM 800 N N . PHE A 1 102 ? 14.469 -30.191 4.140 1.00 43.56 102 PHE A N 1
ATOM 801 C CA . PHE A 1 102 ? 14.292 -31.353 3.271 1.00 43.56 102 PHE A CA 1
ATOM 802 C C . PHE A 1 102 ? 13.704 -32.504 4.087 1.00 43.56 102 PHE A C 1
ATOM 804 O O . PHE A 1 102 ? 14.411 -33.382 4.565 1.00 43.56 102 PHE A O 1
ATOM 811 N N . ALA A 1 103 ? 12.389 -32.462 4.280 1.00 42.72 103 ALA A N 1
ATOM 812 C CA . ALA A 1 103 ? 11.608 -33.626 4.675 1.00 42.72 103 ALA A CA 1
ATOM 813 C C . ALA A 1 103 ? 10.390 -33.705 3.743 1.00 42.72 103 ALA A C 1
ATOM 815 O O . ALA A 1 103 ? 9.416 -32.977 3.953 1.00 42.72 103 ALA A O 1
ATOM 816 N N . PRO A 1 104 ? 10.432 -34.517 2.672 1.00 44.28 104 PRO A N 1
ATOM 817 C CA . PRO A 1 104 ? 9.237 -34.804 1.902 1.00 44.28 104 PRO A CA 1
ATOM 818 C C . PRO A 1 104 ? 8.367 -35.840 2.629 1.00 44.28 104 PRO A C 1
ATOM 820 O O . PRO A 1 104 ? 8.746 -36.991 2.813 1.00 44.28 104 PRO A O 1
ATOM 823 N N . SER A 1 105 ? 7.192 -35.351 3.029 1.00 48.16 105 SER A N 1
ATOM 824 C CA . SER A 1 105 ? 5.859 -35.963 2.918 1.00 48.16 105 SER A CA 1
ATOM 825 C C . SER A 1 105 ? 5.647 -37.422 3.348 1.00 48.16 105 SER A C 1
ATOM 827 O O . SER A 1 105 ? 5.987 -38.371 2.644 1.00 48.16 105 SER A O 1
ATOM 829 N N . GLN A 1 106 ? 4.901 -37.536 4.447 1.00 48.97 106 GLN A N 1
ATOM 830 C CA . GLN A 1 106 ? 4.133 -38.687 4.920 1.00 48.97 106 GLN A CA 1
ATOM 831 C C . GLN A 1 106 ? 3.376 -39.397 3.783 1.00 48.97 106 GLN A C 1
ATOM 833 O O . GLN A 1 106 ? 2.676 -38.761 2.997 1.00 48.97 106 GLN A O 1
ATOM 838 N N . SER A 1 107 ? 3.488 -40.722 3.729 1.00 47.12 107 SER A N 1
ATOM 839 C CA . SER A 1 107 ? 2.563 -41.600 3.009 1.00 47.12 107 SER A CA 1
ATOM 840 C C . SER A 1 107 ? 2.106 -42.690 3.972 1.00 47.12 107 SER A C 1
ATOM 842 O O . SER A 1 107 ? 2.684 -43.771 4.027 1.00 47.12 107 SER A O 1
ATOM 844 N N . ASP A 1 108 ? 1.071 -42.369 4.747 1.00 46.00 108 ASP A N 1
ATOM 845 C CA . ASP A 1 108 ? 0.183 -43.351 5.359 1.00 46.00 108 ASP A CA 1
ATOM 846 C C . ASP A 1 108 ? -0.536 -44.124 4.246 1.00 46.00 108 ASP A C 1
ATOM 848 O O . ASP A 1 108 ? -1.363 -43.560 3.525 1.00 46.00 108 ASP A O 1
ATOM 852 N N . ARG A 1 109 ? -0.256 -45.425 4.123 1.00 45.84 109 ARG A N 1
ATOM 853 C CA . ARG A 1 109 ? -1.228 -46.422 3.654 1.00 45.84 109 ARG A CA 1
ATOM 854 C C . ARG A 1 109 ? -1.042 -47.710 4.446 1.00 45.84 109 ARG A C 1
ATOM 856 O O . ARG A 1 109 ? -0.185 -48.531 4.144 1.00 45.84 109 ARG A O 1
ATOM 863 N N . VAL A 1 110 ? -1.883 -47.834 5.466 1.00 45.75 110 VAL A N 1
ATOM 864 C CA . VAL A 1 110 ? -2.328 -49.096 6.054 1.00 45.75 110 VAL A CA 1
ATOM 865 C C . VAL A 1 110 ? -3.329 -49.731 5.086 1.00 45.75 110 VAL A C 1
ATOM 867 O O . VAL A 1 110 ? -4.322 -49.085 4.750 1.00 45.75 110 VAL A O 1
ATOM 870 N N . ALA A 1 111 ? -3.048 -50.959 4.650 1.00 45.00 111 ALA A N 1
ATOM 871 C CA . ALA A 1 111 ? -3.986 -52.066 4.424 1.00 45.00 111 ALA A CA 1
ATOM 872 C C . ALA A 1 111 ? -3.187 -53.289 3.956 1.00 45.00 111 ALA A C 1
ATOM 874 O O . ALA A 1 111 ? -2.540 -53.184 2.890 1.00 45.00 111 ALA A O 1
#

Secondary structure (DSSP, 8-state):
---HHHHHHHHHHHHH--S-HHHHHHHHT--HHHHHHHHTTSS-SS----S-----S--EE-TTT--EEPTTTHHHHHHHHHHHHHHHHTTTSTT----------------

Radius of gyration: 23.88 Å; chains: 1; bounding box: 45×66×51 Å

InterPro domains:
  IPR001387 Cro/C1-type, helix-turn-helix domain [cd00093] (8-43)
  IPR010982 Lambda repressor-like, DNA-binding domain superfamily [G3DSA:1.10.260.40] (2-50)